Protein AF-A0A1F3LMS4-F1 (afdb_monomer_lite)

pLDDT: mean 93.8, std 5.52, range [62.81, 97.88]

Foldseek 3Di:
DKWKWKAFLVVRDIDIGRDVVVVCVVVVVCVVCVVVCCCQCPVVVHWDDDNGMIIHMDDDDDDD

Sequence (64 aa):
MRIVLFTNKQTGEVECFTSLKPFFDKYPLFKENEDNINTYLSRKKQAFETEEIKVQRLEVQRSL

Radius of gyration: 11.64 Å; chains: 1; bounding box: 29×31×21 Å

Secondary structure (DSSP, 8-state):
-EEEEEEETTT--EEEESSHHHHHHH-GGGGGGHHHHHIIIIII-S-EE-SSEEEEEEEPPPP-

Structure (mmCIF, N/CA/C/O backbone):
data_AF-A0A1F3LMS4-F1
#
_entry.id   AF-A0A1F3LMS4-F1
#
loop_
_atom_site.group_PDB
_atom_site.id
_atom_site.type_symbol
_atom_site.label_atom_id
_atom_site.label_alt_id
_atom_site.label_comp_id
_atom_site.label_asym_id
_atom_site.label_entity_id
_atom_site.label_seq_id
_atom_site.pdbx_PDB_ins_code
_atom_site.Cartn_x
_atom_site.Cartn_y
_atom_site.Cartn_z
_atom_site.occupancy
_atom_site.B_iso_or_equiv
_atom_site.auth_seq_id
_atom_site.auth_comp_id
_atom_site.auth_asym_id
_atom_site.auth_atom_id
_atom_site.pdbx_PDB_model_num
ATOM 1 N N . MET A 1 1 ? 13.978 -6.255 -6.944 1.00 81.94 1 MET A N 1
ATOM 2 C CA . MET A 1 1 ? 12.846 -5.651 -7.693 1.00 81.94 1 MET A CA 1
ATOM 3 C C . MET A 1 1 ? 11.864 -5.166 -6.653 1.00 81.94 1 MET A C 1
ATOM 5 O O . MET A 1 1 ? 11.474 -5.976 -5.825 1.00 81.94 1 MET A O 1
ATOM 9 N N . ARG A 1 2 ? 11.495 -3.882 -6.643 1.00 87.94 2 ARG A N 1
ATOM 10 C CA . ARG A 1 2 ? 10.554 -3.376 -5.636 1.00 87.94 2 ARG A CA 1
ATOM 11 C C . ARG A 1 2 ? 9.121 -3.537 -6.105 1.00 87.94 2 ARG A C 1
ATOM 13 O O . ARG A 1 2 ? 8.813 -3.153 -7.228 1.00 87.94 2 ARG A O 1
ATOM 20 N N . ILE A 1 3 ? 8.271 -4.040 -5.223 1.00 94.81 3 ILE A N 1
ATOM 21 C CA . ILE A 1 3 ? 6.818 -4.033 -5.399 1.00 94.81 3 ILE A CA 1
ATOM 22 C C . ILE A 1 3 ? 6.177 -3.175 -4.313 1.00 94.81 3 ILE A C 1
ATOM 24 O O . ILE A 1 3 ? 6.782 -2.918 -3.270 1.00 94.81 3 ILE A O 1
ATOM 28 N N . VAL A 1 4 ? 4.950 -2.744 -4.561 1.00 96.62 4 VAL A N 1
ATOM 29 C CA . VAL A 1 4 ? 4.058 -2.180 -3.554 1.00 96.62 4 VAL A CA 1
ATOM 30 C C . VAL A 1 4 ? 3.084 -3.279 -3.150 1.00 96.62 4 VAL A C 1
ATOM 32 O O . VAL A 1 4 ? 2.345 -3.780 -3.990 1.00 96.62 4 VAL A O 1
ATOM 35 N N . LEU A 1 5 ? 3.106 -3.659 -1.878 1.00 97.56 5 LEU A N 1
ATOM 36 C CA . LEU A 1 5 ? 2.128 -4.557 -1.286 1.00 97.56 5 LEU A CA 1
ATOM 37 C C . LEU A 1 5 ? 1.042 -3.710 -0.623 1.00 97.56 5 LEU A C 1
ATOM 39 O O . LEU A 1 5 ? 1.334 -2.906 0.269 1.00 97.56 5 LEU A O 1
ATOM 43 N N . PHE A 1 6 ? -0.185 -3.897 -1.080 1.00 97.62 6 PHE A N 1
ATOM 44 C CA . PHE A 1 6 ? -1.395 -3.344 -0.501 1.00 97.62 6 PHE A CA 1
ATOM 45 C C . PHE A 1 6 ? -2.098 -4.420 0.324 1.00 97.62 6 PHE A C 1
ATOM 47 O O . PHE A 1 6 ? -2.194 -5.574 -0.092 1.00 97.62 6 PHE A O 1
ATOM 54 N N . THR A 1 7 ? -2.600 -4.036 1.488 1.00 97.88 7 THR A N 1
ATOM 55 C CA . THR A 1 7 ? -3.448 -4.874 2.330 1.00 97.88 7 THR A CA 1
ATOM 56 C C . THR A 1 7 ? -4.650 -4.056 2.765 1.00 97.88 7 THR A C 1
ATOM 58 O O . THR A 1 7 ? -4.494 -3.040 3.448 1.00 97.88 7 THR A O 1
ATOM 61 N N . ASN A 1 8 ? -5.837 -4.511 2.385 1.00 96.19 8 ASN A N 1
ATOM 62 C CA . ASN A 1 8 ? -7.091 -4.016 2.920 1.00 96.19 8 ASN A CA 1
ATOM 63 C C . ASN A 1 8 ? -7.352 -4.724 4.256 1.00 96.19 8 ASN A C 1
ATOM 65 O O . ASN A 1 8 ? -7.521 -5.941 4.304 1.00 96.19 8 ASN A O 1
ATOM 69 N N . LYS A 1 9 ? -7.360 -3.975 5.357 1.0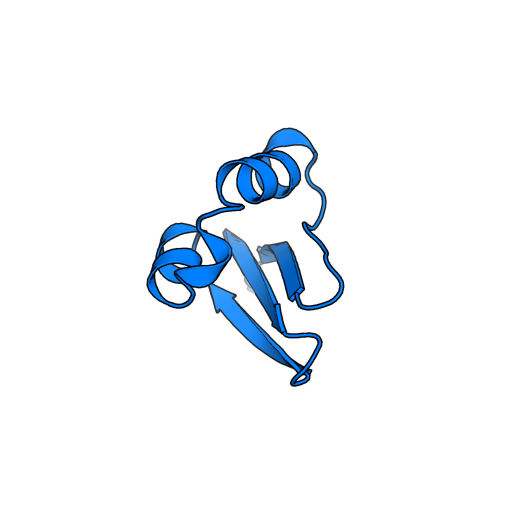0 95.31 9 LYS A N 1
ATOM 70 C CA . LYS A 1 9 ? -7.543 -4.533 6.704 1.00 95.31 9 LYS A CA 1
ATOM 71 C C . LYS A 1 9 ? -8.998 -4.849 7.027 1.00 95.31 9 LYS A C 1
ATOM 73 O O . LYS A 1 9 ? -9.246 -5.652 7.919 1.00 95.31 9 LYS A O 1
ATOM 78 N N . GLN A 1 10 ? -9.941 -4.234 6.317 1.00 94.38 10 GLN A N 1
ATOM 79 C CA . GLN A 1 10 ? -11.368 -4.480 6.509 1.00 94.38 10 GLN A CA 1
ATOM 80 C C . GLN A 1 10 ? -11.789 -5.801 5.861 1.00 94.38 10 GLN A C 1
ATOM 82 O O . GLN A 1 10 ? -12.548 -6.564 6.452 1.00 94.38 10 GLN A O 1
ATOM 87 N N . THR A 1 11 ? -11.282 -6.086 4.658 1.00 95.12 11 THR A N 1
ATOM 88 C CA . THR A 1 11 ? -11.638 -7.298 3.899 1.00 95.12 11 THR A CA 1
ATOM 89 C C . THR A 1 11 ? -10.614 -8.424 4.036 1.00 95.12 11 THR A C 1
ATOM 91 O O . THR A 1 11 ? -10.925 -9.573 3.734 1.00 95.12 11 THR A O 1
ATOM 94 N N . GLY A 1 12 ? -9.389 -8.113 4.469 1.00 94.25 12 GLY A N 1
ATOM 95 C CA . GLY A 1 12 ? -8.255 -9.038 4.452 1.00 94.25 12 GLY A CA 1
ATOM 96 C C . GLY A 1 12 ? -7.636 -9.235 3.063 1.00 94.25 12 GLY A C 1
ATOM 97 O O . GLY A 1 12 ? -6.726 -10.049 2.914 1.00 94.25 12 GLY A O 1
ATOM 98 N N . GLU A 1 13 ? -8.111 -8.513 2.044 1.00 96.31 13 GLU A N 1
ATOM 99 C CA . GLU A 1 13 ? -7.603 -8.617 0.678 1.00 96.31 13 GLU A CA 1
ATOM 100 C C . GLU A 1 13 ? -6.169 -8.086 0.572 1.00 96.31 13 GLU A C 1
ATOM 102 O O . GLU A 1 13 ? -5.810 -7.056 1.150 1.00 96.31 13 GLU A O 1
ATOM 107 N N . VAL A 1 14 ? -5.340 -8.797 -0.193 1.00 96.94 14 VAL A N 1
ATOM 108 C CA . VAL A 1 14 ? -3.938 -8.452 -0.417 1.00 96.94 14 VAL A CA 1
ATOM 109 C C . VAL A 1 14 ? -3.671 -8.380 -1.909 1.00 96.94 14 VAL A C 1
ATOM 111 O O . VAL A 1 14 ? -3.970 -9.315 -2.648 1.00 96.94 14 VAL A O 1
ATOM 114 N N . GLU A 1 15 ? -3.040 -7.292 -2.338 1.00 97.19 15 GLU A N 1
ATOM 115 C CA . GLU A 1 15 ? -2.678 -7.084 -3.734 1.00 97.19 15 GLU A CA 1
ATOM 116 C C . GLU A 1 15 ? -1.263 -6.547 -3.898 1.00 97.19 15 GLU A C 1
ATOM 118 O O . GLU A 1 15 ? -0.747 -5.792 -3.073 1.00 97.19 15 GLU A O 1
ATOM 123 N N . CYS A 1 16 ? -0.644 -6.912 -5.018 1.00 96.44 16 CYS A N 1
ATOM 124 C CA . CYS A 1 16 ? 0.704 -6.499 -5.371 1.00 96.44 16 CYS A CA 1
ATOM 125 C C . CYS A 1 16 ? 0.679 -5.607 -6.609 1.00 96.44 16 CYS A C 1
ATOM 127 O O . CYS A 1 16 ? 0.139 -5.975 -7.650 1.00 96.44 16 CYS A O 1
ATOM 129 N N . PHE A 1 17 ? 1.369 -4.476 -6.523 1.00 96.44 17 PHE A N 1
ATOM 130 C CA . PHE A 1 17 ? 1.537 -3.529 -7.614 1.00 96.44 17 PHE A CA 1
ATOM 131 C C . PHE A 1 17 ? 3.018 -3.344 -7.940 1.00 96.44 17 PHE A C 1
ATOM 133 O O . PHE A 1 17 ? 3.889 -3.398 -7.071 1.00 96.44 17 PHE A O 1
ATOM 140 N N . THR A 1 18 ? 3.326 -3.073 -9.205 1.00 94.12 18 THR A N 1
ATOM 141 C CA . THR A 1 18 ? 4.705 -2.799 -9.644 1.00 94.12 18 THR A CA 1
ATOM 142 C C . THR A 1 18 ? 5.200 -1.421 -9.198 1.00 94.12 18 THR A C 1
ATOM 144 O O . THR A 1 18 ? 6.402 -1.197 -9.077 1.00 94.12 18 THR A O 1
ATOM 147 N N . SER A 1 19 ? 4.289 -0.482 -8.939 1.00 94.44 19 SER A N 1
ATOM 148 C CA . SER A 1 19 ? 4.586 0.860 -8.434 1.00 94.44 19 SER A CA 1
ATOM 149 C C . SER A 1 19 ? 3.343 1.487 -7.791 1.00 94.44 19 SER A C 1
ATOM 151 O O . SER A 1 19 ? 2.278 0.877 -7.767 1.00 94.44 19 SER A O 1
ATOM 153 N N . LEU A 1 20 ? 3.467 2.713 -7.271 1.00 94.75 20 LEU A N 1
ATOM 154 C CA . LEU A 1 20 ? 2.340 3.435 -6.671 1.00 94.75 20 LEU A CA 1
ATOM 155 C C . LEU A 1 20 ? 1.316 3.932 -7.696 1.00 94.75 20 LEU A C 1
ATOM 157 O O . LEU A 1 20 ? 0.146 4.060 -7.360 1.00 94.75 20 LEU A O 1
ATOM 161 N N . LYS A 1 21 ? 1.723 4.165 -8.948 1.00 95.19 21 LYS A N 1
ATOM 162 C CA . LYS A 1 21 ? 0.807 4.617 -9.999 1.00 95.19 21 LYS A CA 1
ATOM 163 C C . LYS A 1 21 ? -0.385 3.661 -10.215 1.00 95.19 21 LYS A C 1
ATOM 165 O O . LYS A 1 21 ? -1.510 4.110 -10.033 1.00 95.19 21 LYS A O 1
ATOM 170 N N . PRO A 1 22 ? -0.186 2.366 -10.535 1.00 96.31 22 PRO A N 1
ATOM 171 C CA . PRO A 1 22 ? -1.301 1.437 -10.714 1.00 96.31 22 PRO A CA 1
ATOM 172 C C . PRO A 1 22 ? -2.097 1.197 -9.422 1.00 96.31 22 PRO A C 1
ATOM 174 O O . PRO A 1 22 ? -3.278 0.879 -9.497 1.00 96.31 22 PRO A O 1
ATOM 177 N N . PHE A 1 23 ? -1.484 1.389 -8.248 1.00 96.06 23 PHE A N 1
ATOM 178 C CA . PHE A 1 23 ? -2.206 1.373 -6.975 1.00 96.06 23 PHE A CA 1
ATOM 179 C C . PHE A 1 23 ? -3.222 2.527 -6.891 1.00 96.06 23 PHE A C 1
ATOM 181 O O . PHE A 1 23 ? -4.398 2.275 -6.648 1.00 96.06 23 PHE A O 1
ATOM 188 N N . PHE A 1 24 ? -2.807 3.770 -7.159 1.00 96.31 24 PHE A N 1
ATOM 189 C CA . PHE A 1 24 ? -3.716 4.926 -7.145 1.00 96.31 24 PHE A CA 1
ATOM 190 C C . PHE A 1 24 ? -4.724 4.919 -8.298 1.00 96.31 24 PHE A C 1
ATOM 192 O O . PHE A 1 24 ? -5.837 5.407 -8.125 1.00 96.31 24 PHE A O 1
ATOM 199 N N . ASP A 1 25 ? -4.360 4.356 -9.454 1.00 96.62 25 ASP A N 1
ATOM 200 C CA . ASP A 1 25 ? -5.284 4.204 -10.582 1.00 96.62 25 ASP A CA 1
ATOM 201 C C . ASP A 1 25 ? -6.439 3.235 -10.225 1.00 96.62 25 ASP A C 1
ATOM 203 O O . ASP A 1 25 ? -7.578 3.482 -10.615 1.00 96.62 25 ASP A O 1
ATOM 207 N N . LYS A 1 26 ? -6.174 2.165 -9.451 1.00 96.38 26 LYS A N 1
ATOM 208 C CA . LYS A 1 26 ? -7.208 1.224 -8.969 1.00 96.38 26 LYS A CA 1
ATOM 209 C C . LYS A 1 26 ? -7.969 1.747 -7.746 1.00 96.38 26 LYS A C 1
ATOM 211 O O . LYS A 1 26 ? -9.175 1.536 -7.646 1.00 96.38 26 LYS A O 1
ATOM 216 N N . TYR A 1 27 ? -7.278 2.431 -6.834 1.00 94.56 27 TYR A N 1
ATOM 217 C CA . TYR A 1 27 ? -7.834 2.938 -5.578 1.00 94.56 27 TYR A CA 1
ATOM 218 C C . TYR A 1 27 ? -7.750 4.471 -5.487 1.00 94.56 27 TYR A C 1
ATOM 220 O O . TYR A 1 27 ? -6.991 5.007 -4.671 1.00 94.56 27 TYR A O 1
ATOM 228 N N . PRO A 1 28 ? -8.544 5.205 -6.292 1.00 95.31 28 PRO A N 1
ATOM 229 C CA . PRO A 1 28 ? -8.469 6.665 -6.361 1.00 95.31 28 PRO A CA 1
ATOM 230 C C . PRO A 1 28 ? -8.830 7.355 -5.039 1.00 95.31 28 PRO A C 1
ATOM 232 O O . PRO A 1 28 ? -8.335 8.445 -4.775 1.00 95.31 28 PRO A O 1
ATOM 235 N N . LEU A 1 29 ? -9.619 6.703 -4.180 1.00 93.38 29 LEU A N 1
ATOM 236 C CA . LEU A 1 29 ? -9.938 7.165 -2.823 1.00 93.38 29 LEU A CA 1
ATOM 237 C C . LEU A 1 29 ? -8.699 7.400 -1.937 1.00 93.38 29 LEU A C 1
ATOM 239 O O . LEU A 1 29 ? -8.724 8.280 -1.087 1.00 93.38 29 LEU A O 1
ATOM 243 N N . PHE A 1 30 ? -7.586 6.693 -2.162 1.00 92.94 30 PHE A N 1
ATOM 244 C CA . PHE A 1 30 ? -6.350 6.907 -1.391 1.00 92.94 30 PHE A CA 1
ATOM 245 C C . PHE A 1 30 ? -5.419 7.960 -2.001 1.00 92.94 30 PHE A C 1
ATOM 247 O O . PHE A 1 30 ? -4.342 8.224 -1.459 1.00 92.94 30 PHE A O 1
ATOM 254 N N . LYS A 1 31 ? -5.812 8.579 -3.119 1.00 93.00 31 LYS A N 1
ATOM 255 C CA . LYS A 1 31 ? -5.013 9.611 -3.790 1.00 93.00 31 LYS A CA 1
ATOM 256 C C . LYS A 1 31 ? -4.895 10.886 -2.956 1.00 93.00 31 LYS A C 1
ATOM 258 O O . LYS A 1 31 ? -3.879 11.567 -3.017 1.00 93.00 31 LYS A O 1
ATOM 263 N N . GLU A 1 32 ? -5.872 11.160 -2.097 1.00 92.69 32 GLU A N 1
ATOM 264 C CA . GLU A 1 32 ? -5.813 12.262 -1.126 1.00 92.69 32 GLU A CA 1
ATOM 265 C C . GLU A 1 32 ? -4.641 12.113 -0.140 1.00 92.69 32 GLU A C 1
ATOM 267 O O . GLU A 1 32 ? -4.129 13.094 0.396 1.00 92.69 32 GLU A O 1
ATOM 272 N N . ASN A 1 33 ? -4.168 10.883 0.077 1.00 93.88 33 ASN A N 1
ATOM 273 C CA . ASN A 1 33 ? -3.018 10.588 0.926 1.00 93.88 33 ASN A CA 1
ATOM 274 C C . ASN A 1 33 ? -1.724 10.361 0.131 1.00 93.88 33 ASN A C 1
ATOM 276 O O . ASN A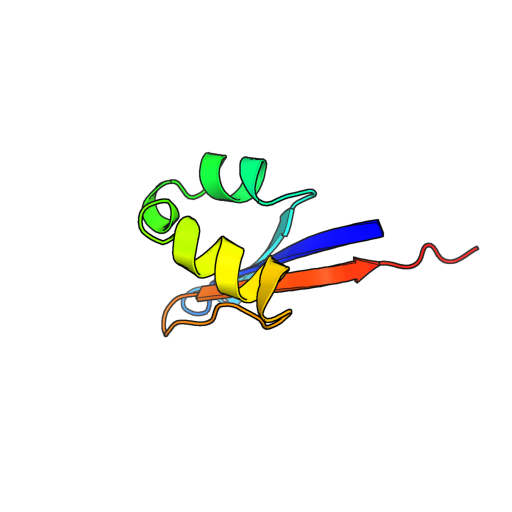 1 33 ? -0.740 9.900 0.715 1.00 93.88 33 ASN A O 1
ATOM 280 N N . GLU A 1 34 ? -1.689 10.672 -1.169 1.00 94.94 34 GLU A N 1
ATOM 281 C CA . GLU A 1 34 ? -0.567 10.352 -2.061 1.00 94.94 34 GLU A CA 1
ATOM 282 C C . GLU A 1 34 ? 0.779 10.876 -1.535 1.00 94.94 34 GLU A C 1
ATOM 284 O O . GLU A 1 34 ? 1.751 10.118 -1.466 1.00 94.94 34 GLU A O 1
ATOM 289 N N . ASP A 1 35 ? 0.838 12.129 -1.081 1.00 95.75 35 ASP A N 1
ATOM 290 C CA . ASP A 1 35 ? 2.066 12.730 -0.544 1.00 95.75 35 ASP A CA 1
ATOM 291 C C . ASP A 1 35 ? 2.538 12.062 0.754 1.00 95.75 35 ASP A C 1
ATOM 293 O O . ASP A 1 35 ? 3.739 11.834 0.962 1.00 95.75 35 ASP A O 1
ATOM 297 N N . ASN A 1 36 ? 1.594 11.689 1.620 1.00 95.81 36 ASN A N 1
ATOM 298 C CA . ASN A 1 36 ? 1.888 10.990 2.867 1.00 95.81 36 ASN A CA 1
ATOM 299 C C . ASN A 1 36 ? 2.392 9.575 2.586 1.00 95.81 36 ASN A C 1
ATOM 301 O O . ASN A 1 36 ? 3.443 9.184 3.100 1.00 95.81 36 ASN A O 1
ATOM 305 N N . ILE A 1 37 ? 1.702 8.837 1.716 1.00 96.38 37 ILE A N 1
ATOM 306 C CA . ILE A 1 37 ? 2.102 7.499 1.273 1.00 96.38 37 ILE A CA 1
ATOM 307 C C . ILE A 1 37 ? 3.502 7.557 0.651 1.00 96.38 37 ILE A C 1
ATOM 309 O O . ILE A 1 37 ? 4.388 6.792 1.039 1.00 96.38 37 ILE A O 1
ATOM 313 N N . ASN A 1 38 ? 3.755 8.509 -0.250 1.00 95.31 38 ASN A N 1
ATOM 314 C CA . ASN A 1 38 ? 5.072 8.701 -0.855 1.00 95.31 38 ASN A CA 1
ATOM 315 C C . ASN A 1 38 ? 6.154 9.005 0.187 1.00 95.31 38 ASN A C 1
ATOM 317 O O . ASN A 1 38 ? 7.249 8.435 0.122 1.00 95.31 38 ASN A O 1
ATOM 321 N N . THR A 1 39 ? 5.857 9.864 1.162 1.00 96.62 39 THR A N 1
ATOM 322 C CA . THR A 1 39 ? 6.786 10.221 2.240 1.00 96.62 39 THR A CA 1
ATOM 323 C C . THR A 1 39 ? 7.131 9.015 3.109 1.00 96.62 39 THR A C 1
ATOM 325 O O . THR A 1 39 ? 8.314 8.757 3.348 1.00 96.62 39 THR A O 1
ATOM 328 N N . TYR A 1 40 ? 6.133 8.248 3.549 1.00 97.50 40 TYR A N 1
ATOM 329 C CA . TYR A 1 40 ? 6.348 7.049 4.361 1.00 97.50 40 TYR A CA 1
ATOM 330 C C . TYR A 1 40 ? 7.171 6.006 3.603 1.00 97.50 40 TYR A C 1
ATOM 332 O O . TYR A 1 40 ? 8.222 5.573 4.081 1.00 97.50 40 TYR A O 1
ATOM 340 N N . LEU A 1 41 ? 6.76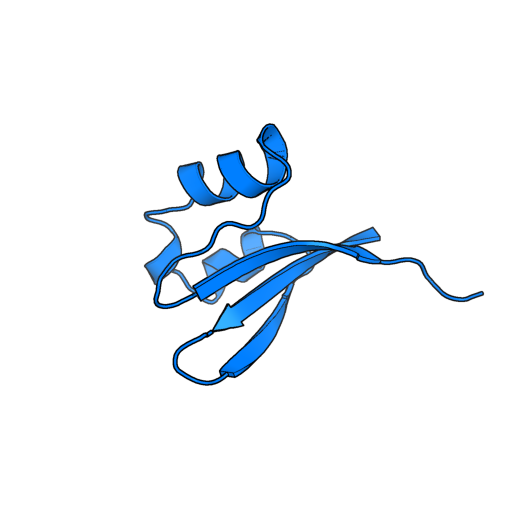5 5.682 2.377 1.00 95.38 41 LEU A N 1
ATOM 341 C CA . LEU A 1 41 ? 7.376 4.599 1.612 1.00 95.38 41 LEU A CA 1
ATOM 342 C C . LEU A 1 41 ? 8.764 4.940 1.064 1.00 95.38 41 LEU A C 1
ATOM 344 O O . LEU A 1 41 ? 9.628 4.065 1.012 1.00 95.38 41 LEU A O 1
ATOM 348 N N . SER A 1 42 ? 8.980 6.182 0.623 1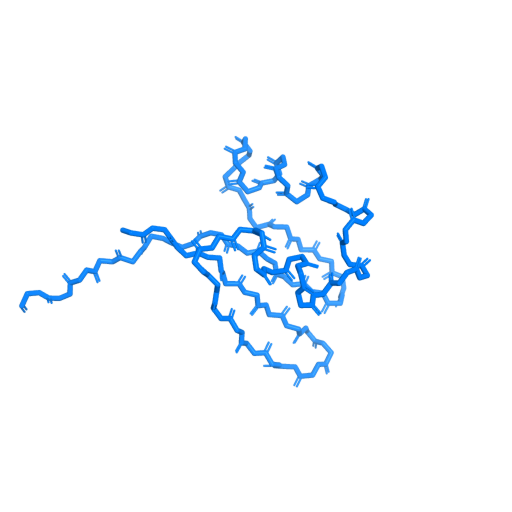.00 91.00 42 SER A N 1
ATOM 349 C CA . SER A 1 42 ? 10.205 6.563 -0.097 1.00 91.00 42 SER A CA 1
ATOM 350 C C . SER A 1 42 ? 11.221 7.265 0.798 1.00 91.00 42 SER A C 1
ATOM 352 O O . SER A 1 42 ? 12.415 6.991 0.682 1.00 91.00 42 SER A O 1
ATOM 354 N N . ARG A 1 43 ? 10.769 8.156 1.695 1.00 92.25 43 ARG A N 1
ATOM 355 C CA . ARG A 1 43 ? 11.664 8.932 2.572 1.00 92.25 43 ARG A CA 1
ATOM 356 C C . ARG A 1 43 ? 11.903 8.220 3.897 1.00 92.25 43 ARG A C 1
ATOM 358 O O . ARG A 1 43 ? 13.052 7.994 4.261 1.00 92.25 43 ARG A O 1
ATOM 365 N N . LYS A 1 44 ? 10.829 7.829 4.591 1.00 94.69 44 LYS A N 1
ATOM 366 C CA . LYS A 1 44 ? 10.926 7.135 5.888 1.00 94.69 44 LYS A CA 1
ATOM 367 C C . LYS A 1 44 ? 11.268 5.651 5.743 1.00 94.69 44 LYS A C 1
ATOM 369 O O . LYS A 1 44 ? 11.740 5.053 6.701 1.00 94.69 44 LYS A O 1
ATOM 374 N N . LYS A 1 45 ? 11.053 5.069 4.554 1.00 93.44 45 LYS A N 1
ATOM 375 C CA . LYS 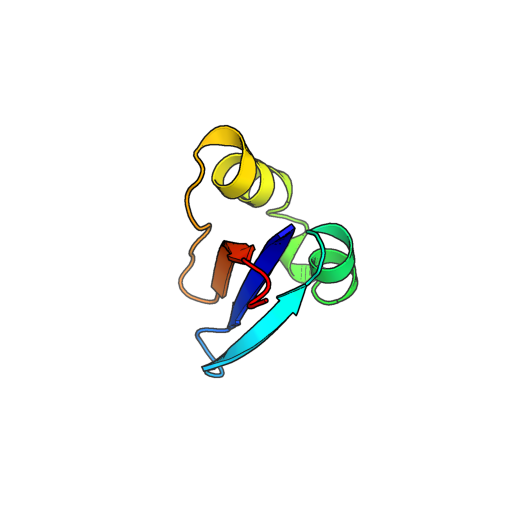A 1 45 ? 11.203 3.627 4.271 1.00 93.44 45 LYS A CA 1
ATOM 376 C C . LYS A 1 45 ? 10.369 2.760 5.226 1.00 93.44 45 LYS A C 1
ATOM 378 O O . LYS A 1 45 ? 10.796 1.689 5.644 1.00 93.44 45 LYS A O 1
ATOM 383 N N . GLN A 1 46 ? 9.182 3.245 5.573 1.00 96.56 46 GLN A N 1
ATOM 384 C CA . GLN A 1 46 ? 8.235 2.604 6.480 1.00 96.56 46 GLN A CA 1
ATOM 385 C C . GLN A 1 46 ? 6.913 2.359 5.757 1.00 96.56 46 GLN A C 1
ATOM 387 O O . GLN A 1 46 ? 6.577 3.082 4.819 1.00 96.56 46 GLN A O 1
ATOM 392 N N . ALA A 1 47 ? 6.159 1.354 6.202 1.00 96.75 47 ALA A N 1
ATOM 393 C CA . ALA A 1 47 ? 4.796 1.149 5.731 1.00 96.75 47 ALA A CA 1
ATOM 394 C C . ALA A 1 47 ? 3.926 2.367 6.080 1.00 96.75 47 ALA A C 1
ATOM 396 O O . ALA A 1 47 ? 4.043 2.927 7.170 1.00 96.75 47 ALA A O 1
ATOM 397 N N . PHE A 1 48 ? 3.055 2.761 5.156 1.00 97.38 48 PHE A N 1
ATOM 398 C CA . PHE A 1 48 ? 1.940 3.645 5.461 1.00 97.38 48 PHE A CA 1
ATOM 399 C C . PHE A 1 48 ? 0.783 2.780 5.957 1.00 97.38 48 PHE A C 1
ATOM 401 O O . PHE A 1 48 ? 0.385 1.838 5.271 1.00 97.38 48 PHE A O 1
ATOM 408 N N . GLU A 1 49 ? 0.275 3.059 7.151 1.00 96.62 49 GLU A N 1
ATOM 409 C CA . GLU A 1 49 ? -0.699 2.202 7.816 1.00 96.62 49 GLU A CA 1
ATOM 410 C C . GLU A 1 49 ? -1.770 3.054 8.502 1.00 96.62 49 GLU A C 1
ATOM 412 O O . GLU A 1 49 ? -1.452 3.952 9.280 1.00 96.62 49 GLU A O 1
ATOM 417 N N . THR A 1 50 ? -3.030 2.767 8.188 1.00 94.50 50 THR A N 1
ATOM 418 C CA . THR A 1 50 ? -4.224 3.343 8.820 1.00 94.50 50 THR A CA 1
ATOM 419 C C . THR A 1 50 ? -5.062 2.216 9.427 1.00 94.50 50 THR A C 1
ATOM 421 O O . THR A 1 50 ? -4.647 1.051 9.427 1.00 94.50 50 THR A O 1
ATOM 424 N N . GLU A 1 51 ? -6.237 2.536 9.966 1.00 94.38 51 GLU A N 1
ATOM 425 C CA . GLU A 1 51 ? -7.200 1.520 10.412 1.00 94.38 51 GLU A CA 1
ATOM 426 C C . GLU A 1 51 ? -7.729 0.677 9.241 1.00 94.38 51 GLU A C 1
ATOM 428 O O . GLU A 1 51 ? -7.952 -0.520 9.395 1.00 94.38 51 GLU A O 1
ATOM 433 N N . GLU A 1 52 ? -7.851 1.272 8.051 1.00 93.56 52 GLU A N 1
ATOM 434 C CA . GLU A 1 52 ? -8.450 0.630 6.877 1.00 93.56 52 GLU A CA 1
ATOM 435 C C . GLU A 1 52 ? -7.436 -0.123 6.020 1.00 93.56 52 GLU A C 1
ATOM 437 O O . GLU A 1 52 ? -7.744 -1.184 5.474 1.00 93.56 52 GLU A O 1
ATOM 442 N N . ILE A 1 53 ? -6.223 0.420 5.875 1.00 95.69 53 ILE A N 1
ATOM 443 C CA . ILE A 1 53 ? -5.258 -0.087 4.902 1.00 95.69 53 ILE A CA 1
ATOM 444 C C . ILE A 1 53 ? -3.834 -0.138 5.432 1.00 95.69 53 ILE A C 1
ATOM 446 O O . ILE A 1 53 ? -3.438 0.559 6.369 1.00 95.69 53 ILE A O 1
ATOM 450 N N . LYS A 1 54 ? -3.028 -0.947 4.753 1.00 97.75 54 LYS A N 1
ATOM 451 C CA . LYS A 1 54 ? -1.575 -0.929 4.845 1.00 97.75 54 LYS A CA 1
ATOM 452 C C . LYS A 1 54 ? -0.975 -0.943 3.448 1.00 97.75 54 LYS A C 1
ATOM 454 O O . LYS A 1 54 ? -1.316 -1.786 2.623 1.00 97.75 54 LYS A O 1
ATOM 459 N N . VAL A 1 55 ? -0.048 -0.027 3.201 1.00 97.50 55 VAL A N 1
ATOM 460 C CA . VAL A 1 55 ? 0.745 0.039 1.973 1.00 97.50 55 VAL A CA 1
ATOM 461 C C . VAL A 1 55 ? 2.211 -0.044 2.361 1.00 97.50 55 VAL A C 1
ATOM 463 O O . VAL A 1 55 ? 2.675 0.702 3.223 1.00 97.50 55 VAL A O 1
ATOM 466 N N . GLN A 1 56 ? 2.965 -0.938 1.730 1.00 97.25 56 GLN A N 1
ATOM 467 C CA . GLN A 1 56 ? 4.394 -1.097 1.996 1.00 97.25 56 GLN A CA 1
ATOM 468 C C . GLN A 1 56 ? 5.175 -1.428 0.728 1.00 97.25 56 GLN A C 1
ATOM 470 O O . GLN A 1 56 ? 4.641 -2.006 -0.213 1.00 97.25 56 GLN A O 1
ATOM 475 N N . ARG A 1 57 ? 6.460 -1.061 0.694 1.00 95.88 57 ARG A N 1
ATOM 476 C CA . ARG A 1 57 ? 7.370 -1.458 -0.385 1.00 95.88 57 ARG A CA 1
ATOM 477 C C . ARG A 1 57 ? 8.162 -2.680 0.049 1.00 95.88 57 ARG A C 1
ATOM 479 O O . ARG A 1 57 ? 8.813 -2.638 1.087 1.00 95.88 57 ARG A O 1
ATOM 486 N 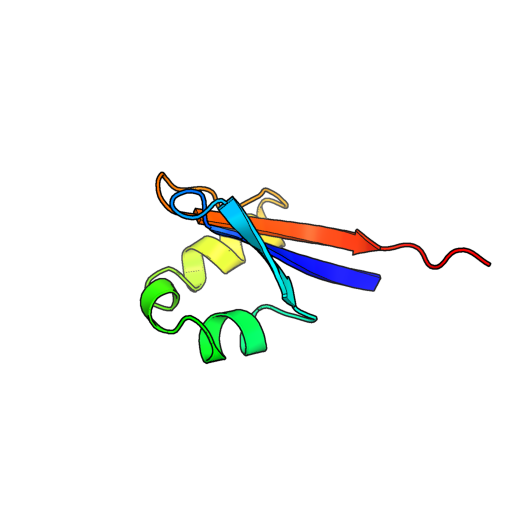N . LEU A 1 58 ? 8.141 -3.728 -0.768 1.00 94.25 58 LEU A N 1
ATOM 487 C CA . LEU A 1 58 ? 8.918 -4.942 -0.534 1.00 94.25 58 LEU A CA 1
ATOM 488 C C . LEU A 1 58 ? 9.998 -5.095 -1.599 1.00 94.25 58 LEU A C 1
ATOM 490 O O . LEU A 1 58 ? 9.752 -4.873 -2.786 1.00 94.25 58 LEU A O 1
ATOM 494 N N . GLU A 1 59 ? 11.194 -5.485 -1.165 1.00 91.50 59 GLU A N 1
ATOM 495 C CA . GLU A 1 59 ? 12.239 -5.966 -2.062 1.00 91.50 59 GLU A CA 1
ATOM 496 C C . GLU A 1 59 ? 11.984 -7.435 -2.370 1.00 91.50 59 GLU A C 1
ATOM 498 O O . GLU A 1 59 ? 12.025 -8.288 -1.487 1.00 91.50 59 GLU A O 1
ATOM 503 N N . VAL A 1 60 ? 11.727 -7.725 -3.639 1.00 87.81 60 VAL A N 1
ATOM 504 C CA . VAL A 1 60 ? 11.569 -9.086 -4.137 1.00 87.81 60 VAL A CA 1
ATOM 505 C C . VAL A 1 60 ? 12.880 -9.516 -4.778 1.00 87.81 60 VAL A C 1
ATOM 507 O O . VAL A 1 60 ? 13.397 -8.842 -5.686 1.00 87.81 60 VAL A O 1
ATOM 510 N N . GLN A 1 61 ? 13.407 -10.641 -4.305 1.00 86.81 61 GLN A N 1
ATOM 511 C CA . GLN A 1 61 ? 14.509 -11.359 -4.933 1.00 86.81 61 GLN A CA 1
ATOM 512 C C . GLN A 1 61 ? 13.931 -12.433 -5.854 1.00 86.81 61 GLN A C 1
ATOM 514 O O . GLN A 1 61 ? 12.994 -13.139 -5.486 1.00 86.81 61 GLN A O 1
ATOM 519 N N . ARG A 1 62 ? 14.467 -12.538 -7.073 1.00 78.75 62 ARG A N 1
ATOM 520 C CA . ARG A 1 62 ? 14.170 -13.685 -7.933 1.00 78.75 62 ARG A CA 1
ATOM 521 C C . ARG A 1 62 ? 14.974 -14.866 -7.399 1.00 78.75 62 ARG A C 1
ATOM 523 O O . ARG A 1 62 ? 16.187 -14.732 -7.259 1.00 78.75 62 ARG A O 1
ATOM 530 N N . SER A 1 63 ? 14.308 -15.979 -7.100 1.00 79.38 63 SER A N 1
ATOM 531 C CA . SER A 1 63 ? 15.008 -17.256 -6.953 1.00 79.38 63 SER A CA 1
ATOM 532 C C . SER A 1 63 ? 15.621 -17.597 -8.306 1.00 79.38 63 SER A C 1
ATOM 534 O O . SER A 1 63 ? 14.919 -17.521 -9.319 1.00 79.38 63 SER A O 1
ATOM 536 N N . LEU A 1 64 ? 16.921 -17.889 -8.308 1.00 62.81 64 LEU A N 1
ATOM 537 C CA . LEU A 1 64 ? 17.610 -18.520 -9.432 1.00 62.81 64 LEU A CA 1
ATOM 538 C C . LEU A 1 64 ? 17.246 -20.005 -9.496 1.00 62.81 64 LEU A C 1
ATOM 540 O O . LEU A 1 64 ? 16.891 -20.554 -8.425 1.00 62.81 64 LEU A O 1
#